Protein AF-A0A0G4MS57-F1 (afdb_monomer_lite)

Structure (mmCIF, N/CA/C/O backbone):
data_AF-A0A0G4MS57-F1
#
_entry.id   AF-A0A0G4MS57-F1
#
loop_
_atom_site.group_PDB
_atom_site.id
_atom_site.type_symbol
_atom_site.label_atom_id
_atom_site.label_alt_id
_atom_site.label_comp_id
_atom_site.label_asym_id
_atom_site.label_entity_id
_atom_site.label_seq_id
_atom_site.pdbx_PDB_ins_code
_atom_site.Cartn_x
_atom_site.Cartn_y
_atom_site.Cartn_z
_atom_site.occupancy
_atom_site.B_iso_or_equiv
_atom_site.auth_seq_id
_atom_site.auth_comp_id
_atom_site.auth_asym_id
_atom_site.auth_atom_id
_atom_site.pdbx_PDB_model_num
ATOM 1 N N . MET A 1 1 ? -1.516 9.752 10.581 1.00 82.62 1 MET A N 1
ATOM 2 C CA . MET A 1 1 ? -1.748 8.297 10.414 1.00 82.62 1 MET A CA 1
ATOM 3 C C . MET A 1 1 ? -3.076 7.768 10.976 1.00 82.62 1 MET A C 1
ATOM 5 O O . MET A 1 1 ? -3.556 6.782 10.439 1.00 82.62 1 MET A O 1
ATOM 9 N N . SER A 1 2 ? -3.714 8.384 11.987 1.00 88.38 2 SER A N 1
ATOM 10 C CA . SER A 1 2 ? -5.034 7.919 12.487 1.00 88.38 2 SER A CA 1
ATOM 11 C C . SER A 1 2 ? -6.117 7.859 11.391 1.00 88.38 2 SER A C 1
ATOM 13 O O . SER A 1 2 ? -6.813 6.856 11.263 1.00 88.38 2 SER A O 1
ATOM 15 N N . ALA A 1 3 ? -6.165 8.864 10.508 1.00 93.44 3 ALA A N 1
ATOM 16 C CA . ALA A 1 3 ? -7.071 8.879 9.356 1.00 93.44 3 ALA A CA 1
ATOM 17 C C . ALA A 1 3 ? -6.923 7.645 8.444 1.00 93.44 3 ALA A C 1
ATOM 19 O O . ALA A 1 3 ? -7.926 7.084 8.017 1.00 93.44 3 ALA A O 1
ATOM 20 N N . PHE A 1 4 ? -5.691 7.173 8.216 1.00 94.94 4 PHE A N 1
ATOM 21 C CA . PHE A 1 4 ? -5.435 5.966 7.424 1.00 94.94 4 PHE A CA 1
ATOM 22 C C . PHE A 1 4 ? -6.069 4.729 8.075 1.00 94.94 4 PHE A C 1
ATOM 24 O O . PHE A 1 4 ? -6.747 3.961 7.403 1.00 94.94 4 PHE A O 1
ATOM 31 N N . SER A 1 5 ? -5.921 4.571 9.396 1.00 94.62 5 SER A N 1
ATOM 32 C CA . SER A 1 5 ? -6.549 3.468 10.139 1.00 94.62 5 SER A CA 1
ATOM 33 C C . SER A 1 5 ? -8.075 3.481 10.002 1.00 94.62 5 SER A C 1
ATOM 35 O O . SER A 1 5 ? -8.683 2.457 9.694 1.00 94.62 5 SER A O 1
ATOM 37 N N . HIS A 1 6 ? -8.702 4.650 10.159 1.00 95.44 6 HIS A N 1
ATOM 38 C CA . HIS A 1 6 ? -10.154 4.779 10.038 1.00 95.44 6 HIS A CA 1
ATOM 39 C C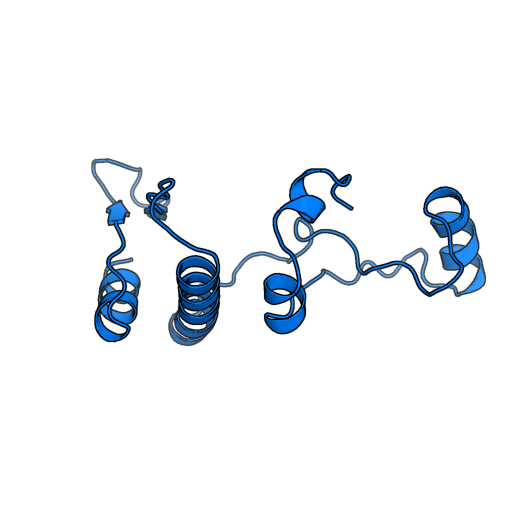 . HIS A 1 6 ? -10.659 4.485 8.620 1.00 95.44 6 HIS A C 1
ATOM 41 O O . HIS A 1 6 ? -11.668 3.799 8.464 1.00 95.44 6 HIS A O 1
ATOM 47 N N . GLU A 1 7 ? -9.964 4.961 7.586 1.00 96.69 7 GLU A N 1
ATOM 48 C CA . GLU A 1 7 ? -10.337 4.699 6.192 1.00 96.69 7 GLU A CA 1
ATOM 49 C C . GLU A 1 7 ? -10.201 3.221 5.802 1.00 96.69 7 GLU A C 1
ATOM 51 O O . GLU A 1 7 ? -11.058 2.686 5.090 1.00 96.69 7 GLU A O 1
ATOM 56 N N . MET A 1 8 ? -9.177 2.536 6.317 1.00 96.44 8 MET A N 1
ATOM 57 C CA . MET A 1 8 ? -9.014 1.091 6.131 1.00 96.44 8 MET A CA 1
ATOM 58 C C . MET A 1 8 ? -10.089 0.302 6.893 1.00 96.44 8 MET A C 1
ATOM 60 O O . MET A 1 8 ? -10.681 -0.631 6.345 1.00 96.44 8 MET A O 1
ATOM 64 N N . LEU A 1 9 ? -10.438 0.725 8.114 1.00 95.94 9 LEU A N 1
ATOM 65 C CA . LEU A 1 9 ? -11.482 0.076 8.909 1.00 95.94 9 LEU A CA 1
ATOM 66 C C . LEU A 1 9 ? -12.873 0.197 8.264 1.00 95.94 9 LEU A C 1
ATOM 68 O O . LEU A 1 9 ? -13.640 -0.769 8.283 1.00 95.94 9 LEU A O 1
ATOM 72 N N . LYS A 1 10 ? -13.193 1.336 7.630 1.00 96.38 10 LYS A N 1
ATOM 73 C CA . LYS A 1 10 ? -14.425 1.497 6.827 1.00 96.38 10 LYS A CA 1
ATOM 74 C C . LYS A 1 10 ? -14.517 0.452 5.710 1.00 96.38 10 LYS A C 1
ATOM 76 O O . LYS A 1 10 ? -15.595 -0.080 5.458 1.00 96.38 10 LYS A O 1
ATOM 81 N N . ARG A 1 11 ? -13.376 0.089 5.118 1.00 95.81 11 ARG A N 1
ATOM 82 C CA . ARG A 1 11 ? -13.232 -0.964 4.096 1.00 95.81 11 ARG A CA 1
ATOM 83 C C . ARG A 1 11 ? -13.121 -2.375 4.681 1.00 95.81 11 ARG A C 1
ATOM 85 O O . ARG A 1 11 ? -12.901 -3.326 3.935 1.00 95.81 11 ARG A O 1
ATOM 92 N N . LYS A 1 12 ? -13.321 -2.528 5.996 1.00 96.12 12 LYS A N 1
ATOM 93 C CA . LYS A 1 12 ? -13.217 -3.786 6.756 1.00 96.12 12 LYS A CA 1
ATOM 94 C C . LYS A 1 12 ? -11.816 -4.405 6.730 1.00 96.12 12 LYS A C 1
ATOM 96 O O . LYS A 1 12 ? -11.685 -5.622 6.767 1.00 96.12 12 LYS A O 1
ATOM 101 N N . ILE A 1 13 ? -10.780 -3.568 6.690 1.00 95.62 13 ILE A N 1
ATOM 102 C CA . ILE A 1 13 ? -9.381 -3.994 6.769 1.00 95.62 13 ILE A CA 1
ATOM 103 C C . ILE A 1 13 ? -8.778 -3.428 8.053 1.00 95.62 13 ILE A C 1
ATOM 105 O O . ILE A 1 13 ? -8.728 -2.214 8.250 1.00 95.62 13 ILE A O 1
ATOM 109 N N . ALA A 1 14 ? -8.319 -4.310 8.937 1.00 94.44 14 ALA A N 1
ATOM 110 C CA . ALA A 1 14 ? -7.624 -3.909 10.153 1.00 94.44 14 ALA A CA 1
ATOM 111 C C . ALA A 1 14 ? -6.133 -3.695 9.858 1.00 94.44 14 ALA A C 1
ATOM 113 O O . ALA A 1 14 ? -5.468 -4.578 9.322 1.00 94.44 14 ALA A O 1
ATOM 114 N N . VAL A 1 15 ? -5.600 -2.527 10.223 1.00 94.31 15 VAL A N 1
ATOM 115 C CA . VAL A 1 15 ? -4.186 -2.177 10.023 1.00 94.31 15 VAL A CA 1
ATOM 116 C C . VAL A 1 15 ? -3.576 -1.639 11.309 1.00 94.31 15 VAL A C 1
ATOM 118 O O . VAL A 1 15 ? -4.230 -0.934 12.078 1.00 94.31 15 VAL A O 1
ATOM 121 N N . VAL A 1 16 ? -2.298 -1.941 11.537 1.00 93.56 16 VAL A N 1
ATOM 122 C CA . VAL A 1 16 ? -1.559 -1.398 12.679 1.00 93.56 16 VAL A CA 1
ATOM 123 C C . VAL A 1 16 ? -0.911 -0.088 12.260 1.00 93.56 16 VAL A C 1
ATOM 125 O O . VAL A 1 16 ? -0.052 -0.059 11.381 1.00 93.56 16 VAL A O 1
ATOM 128 N N . VAL A 1 17 ? -1.291 1.007 12.910 1.00 93.69 17 VAL A N 1
ATOM 129 C CA . VAL A 1 17 ? -0.606 2.294 12.777 1.00 93.69 17 VAL A CA 1
ATOM 130 C C . VAL A 1 17 ? 0.341 2.473 13.954 1.00 93.69 17 VAL A C 1
ATOM 132 O O . VAL A 1 17 ? -0.068 2.359 15.106 1.00 93.69 17 VAL A O 1
ATOM 135 N N . VAL A 1 18 ? 1.603 2.784 13.662 1.00 94.00 18 VAL A N 1
ATOM 136 C CA . VAL A 1 18 ? 2.647 3.003 14.665 1.00 94.00 18 VAL A CA 1
ATOM 137 C C . VAL A 1 18 ? 3.054 4.476 14.665 1.00 94.00 18 VAL A C 1
ATOM 139 O O . VAL A 1 18 ? 3.312 5.060 13.610 1.00 94.00 18 VAL A O 1
ATOM 142 N N . GLY A 1 19 ? 3.103 5.071 15.855 1.00 92.00 19 GLY A N 1
ATOM 143 C CA . GLY A 1 19 ? 3.565 6.437 16.095 1.00 92.00 19 GLY A CA 1
ATOM 144 C C . GLY A 1 19 ? 4.421 6.526 17.360 1.00 92.00 19 GLY A C 1
ATOM 145 O O . GLY A 1 19 ? 4.801 5.506 17.938 1.00 92.00 19 GLY A O 1
ATOM 146 N N . TYR A 1 20 ? 4.722 7.749 17.797 1.00 91.88 20 TYR A N 1
ATOM 147 C CA . TYR A 1 20 ? 5.425 7.997 19.059 1.00 91.88 20 TYR A CA 1
ATOM 148 C C . TYR A 1 20 ? 4.683 7.334 20.241 1.00 91.88 20 TYR A C 1
ATOM 150 O O . TYR A 1 20 ? 3.457 7.452 20.298 1.00 91.88 20 TYR A O 1
ATOM 158 N N . PRO A 1 21 ? 5.368 6.638 21.174 1.00 93.75 21 PRO A N 1
ATOM 159 C CA . PRO A 1 21 ? 6.826 6.554 21.364 1.00 93.75 21 PRO A CA 1
ATOM 160 C C . PRO A 1 21 ? 7.536 5.424 20.596 1.00 93.75 21 PRO A C 1
ATOM 162 O O . PRO A 1 21 ? 8.759 5.353 20.616 1.00 93.75 21 PRO A O 1
ATOM 165 N N . ALA A 1 22 ? 6.808 4.541 19.908 1.00 93.44 22 ALA A N 1
ATOM 166 C CA . ALA A 1 22 ? 7.401 3.383 19.230 1.00 93.44 22 ALA A CA 1
ATOM 167 C C . ALA A 1 22 ? 8.234 3.752 17.983 1.00 93.44 22 ALA A C 1
ATOM 169 O O . ALA A 1 22 ? 9.112 2.995 17.571 1.00 93.44 22 ALA A O 1
ATOM 170 N N . THR A 1 23 ? 7.971 4.911 17.375 1.00 93.62 23 THR A N 1
ATOM 171 C CA . THR A 1 23 ? 8.772 5.503 16.289 1.00 93.62 23 THR A CA 1
ATOM 172 C C . THR A 1 23 ? 8.942 7.009 16.514 1.00 93.62 23 THR A C 1
ATOM 174 O O . THR A 1 23 ? 8.029 7.626 17.071 1.00 93.62 23 THR A O 1
ATOM 177 N N . PRO A 1 24 ? 10.031 7.646 16.034 1.00 93.31 24 PRO A N 1
ATOM 178 C CA . PRO A 1 24 ? 10.150 9.107 16.020 1.00 93.31 24 PRO A CA 1
ATOM 179 C C . PRO A 1 24 ? 8.928 9.786 15.389 1.00 93.31 24 PRO A C 1
ATOM 181 O O . PRO A 1 24 ? 8.346 9.247 14.442 1.00 93.31 24 PRO A O 1
ATOM 184 N N . LEU A 1 25 ? 8.573 10.980 15.877 1.00 88.88 25 LEU A N 1
ATOM 185 C CA . LEU A 1 25 ? 7.336 11.691 15.519 1.00 88.88 25 LEU A CA 1
ATOM 186 C C . LEU A 1 25 ? 7.138 11.847 13.998 1.00 88.88 25 LEU A C 1
ATOM 188 O O . LEU A 1 25 ? 6.039 11.635 13.495 1.00 88.88 25 LEU A O 1
ATOM 192 N N . ILE A 1 26 ? 8.216 12.138 13.265 1.00 91.25 26 ILE A N 1
ATOM 193 C CA . ILE A 1 26 ? 8.210 12.342 11.804 1.00 91.25 26 ILE A CA 1
ATOM 194 C C . ILE A 1 26 ? 8.172 11.045 10.982 1.00 91.25 26 ILE A C 1
ATOM 196 O O . ILE A 1 26 ? 8.055 11.087 9.764 1.00 91.25 26 ILE A O 1
ATOM 200 N N . SER A 1 27 ? 8.299 9.887 11.630 1.00 90.62 27 SER A N 1
ATOM 201 C CA . SER A 1 27 ? 8.474 8.580 10.977 1.00 90.62 27 SER A CA 1
ATOM 202 C C . SER A 1 27 ? 7.342 7.598 11.289 1.00 90.62 27 SER A C 1
ATOM 204 O O . SER A 1 27 ? 7.523 6.378 11.229 1.00 90.62 27 SER A O 1
ATOM 206 N N . SER A 1 28 ? 6.166 8.129 11.643 1.00 91.62 28 SER A N 1
ATOM 207 C CA . SER A 1 28 ? 4.959 7.322 11.827 1.00 91.62 28 SER A CA 1
ATOM 208 C C . SER A 1 28 ? 4.638 6.539 10.554 1.00 91.62 28 SER A C 1
ATOM 210 O O . SER A 1 28 ? 4.747 7.081 9.454 1.00 91.62 28 SER A O 1
ATOM 212 N N . ARG A 1 29 ? 4.219 5.281 10.693 1.00 93.06 29 ARG A N 1
ATOM 213 C CA . ARG A 1 29 ? 4.026 4.362 9.561 1.00 93.06 29 ARG A CA 1
ATOM 214 C C . ARG A 1 29 ? 2.915 3.355 9.826 1.00 93.06 29 ARG A C 1
ATOM 216 O O . ARG A 1 29 ? 2.576 3.085 10.977 1.00 93.06 29 ARG A O 1
ATOM 223 N N . ALA A 1 30 ? 2.358 2.794 8.759 1.00 93.62 30 ALA A N 1
ATOM 224 C CA . ALA A 1 30 ? 1.494 1.622 8.845 1.00 93.62 30 ALA A CA 1
ATOM 225 C C . ALA A 1 30 ? 2.364 0.356 8.804 1.00 93.62 30 ALA A C 1
ATOM 227 O O . ALA A 1 30 ? 3.327 0.286 8.042 1.00 93.62 30 ALA A O 1
ATOM 228 N N . ARG A 1 31 ? 2.046 -0.635 9.640 1.00 93.94 31 ARG A N 1
ATOM 229 C CA . ARG A 1 31 ? 2.689 -1.951 9.661 1.00 93.94 31 ARG A CA 1
ATOM 230 C C . ARG A 1 31 ? 1.680 -2.993 9.193 1.00 93.94 31 ARG A C 1
ATOM 232 O O . ARG A 1 31 ? 0.691 -3.245 9.878 1.00 93.94 31 ARG A O 1
ATOM 239 N N . PHE A 1 32 ? 1.956 -3.608 8.048 1.00 93.31 32 PHE A N 1
ATOM 240 C CA . PHE A 1 32 ? 1.179 -4.736 7.544 1.00 93.31 32 PHE A CA 1
ATOM 241 C C . PHE A 1 32 ? 1.737 -6.039 8.119 1.00 93.31 32 PHE A C 1
ATOM 243 O O . PHE A 1 32 ? 2.924 -6.333 7.982 1.00 93.31 32 PHE A O 1
ATOM 250 N N . CYS A 1 33 ? 0.882 -6.796 8.800 1.00 92.50 33 CYS A N 1
ATOM 251 C CA . CYS A 1 33 ? 1.226 -8.086 9.387 1.00 92.50 33 CYS A CA 1
ATOM 252 C C . CYS A 1 33 ? 0.674 -9.192 8.486 1.00 92.50 33 CYS A C 1
ATOM 254 O O . CYS A 1 33 ? -0.466 -9.616 8.650 1.00 92.50 33 CYS A O 1
ATOM 256 N N . VAL A 1 34 ? 1.477 -9.622 7.517 1.00 92.06 34 VAL A N 1
ATOM 257 C CA . VAL A 1 34 ? 1.097 -10.670 6.563 1.00 92.06 34 VAL A CA 1
ATOM 258 C C . VAL A 1 34 ? 1.412 -12.042 7.160 1.00 92.06 34 VAL A C 1
ATOM 260 O O . VAL A 1 34 ? 2.436 -12.227 7.816 1.00 92.06 34 VAL A O 1
ATOM 263 N N . SER A 1 35 ? 0.525 -13.007 6.941 1.00 94.12 35 SER A N 1
ATOM 264 C CA . SER A 1 35 ? 0.667 -14.401 7.376 1.00 94.12 35 SER A CA 1
ATOM 265 C C . SER A 1 35 ? 0.264 -15.348 6.247 1.00 94.12 35 SER A C 1
ATOM 267 O O . SER A 1 35 ? -0.413 -14.926 5.311 1.00 94.12 35 SER A O 1
ATOM 269 N N . SER A 1 36 ? 0.612 -16.632 6.363 1.00 94.25 36 SER A N 1
ATOM 270 C CA . SER A 1 36 ? 0.243 -17.673 5.389 1.00 94.25 36 SER A CA 1
ATOM 271 C C . SER A 1 36 ? -1.265 -17.908 5.243 1.00 94.25 36 SER A C 1
ATOM 273 O O . SER A 1 36 ? -1.676 -18.593 4.315 1.00 94.25 36 SER A O 1
ATOM 275 N N . ALA A 1 37 ? -2.086 -17.363 6.146 1.00 95.38 37 ALA A N 1
ATOM 276 C CA . ALA A 1 37 ? -3.541 -17.453 6.064 1.00 95.38 37 ALA A CA 1
ATOM 277 C C . ALA A 1 37 ? -4.150 -16.462 5.060 1.00 95.38 37 ALA A C 1
ATOM 279 O O . ALA A 1 37 ? -5.292 -16.653 4.653 1.00 95.38 37 ALA A O 1
ATOM 280 N N . HIS A 1 38 ? -3.416 -15.415 4.676 1.00 93.44 38 HIS A N 1
ATOM 281 C CA . HIS A 1 38 ? -3.905 -14.459 3.691 1.00 93.44 38 HIS A CA 1
ATOM 282 C C . HIS A 1 38 ? -3.764 -15.039 2.287 1.00 93.44 38 HIS A C 1
ATOM 284 O O . HIS A 1 38 ? -2.698 -15.534 1.913 1.00 93.44 38 HIS A O 1
ATOM 290 N N . ASN A 1 39 ? -4.834 -14.954 1.507 1.00 93.50 39 ASN A N 1
ATOM 291 C CA . ASN A 1 39 ? -4.843 -15.400 0.118 1.00 93.50 39 ASN A CA 1
ATOM 292 C C . ASN A 1 39 ? -4.554 -14.232 -0.849 1.00 93.50 39 ASN A C 1
ATOM 294 O O . ASN A 1 39 ? -4.332 -13.089 -0.439 1.00 93.50 39 ASN A O 1
ATOM 298 N N . LYS A 1 40 ? -4.519 -14.529 -2.153 1.00 91.38 40 LYS A N 1
ATOM 299 C CA . LYS A 1 40 ? -4.290 -13.518 -3.197 1.00 91.38 40 LYS A CA 1
ATOM 300 C C . LYS A 1 40 ? -5.393 -12.457 -3.209 1.00 91.38 40 LYS A C 1
ATOM 302 O O . LYS A 1 40 ? -5.071 -11.280 -3.305 1.00 91.38 40 LYS A O 1
ATOM 307 N N . ASP A 1 41 ? -6.649 -12.852 -3.023 1.00 93.75 41 ASP A N 1
ATOM 308 C CA . ASP A 1 41 ? -7.787 -11.928 -3.026 1.00 93.75 41 ASP A CA 1
ATOM 309 C C . ASP A 1 41 ? -7.711 -10.927 -1.859 1.00 93.75 41 ASP A C 1
ATOM 311 O O . ASP A 1 41 ? -7.995 -9.741 -2.032 1.00 93.75 41 ASP A O 1
ATOM 315 N N . ASP A 1 42 ? -7.264 -11.373 -0.680 1.00 94.56 42 ASP A N 1
ATOM 316 C CA . ASP A 1 42 ? -7.020 -10.511 0.480 1.00 94.56 42 ASP A CA 1
ATOM 317 C C . ASP A 1 42 ? -5.937 -9.471 0.173 1.00 94.56 42 ASP A C 1
ATOM 319 O O . ASP A 1 42 ? -6.077 -8.295 0.521 1.00 94.56 42 ASP A O 1
ATOM 323 N N . MET A 1 43 ? -4.854 -9.899 -0.484 1.00 93.25 43 MET A N 1
ATOM 324 C CA . MET A 1 43 ? -3.755 -9.017 -0.881 1.00 93.25 43 MET A CA 1
ATOM 325 C C . MET A 1 43 ? -4.200 -8.014 -1.946 1.00 93.25 43 MET A C 1
ATOM 327 O O . MET A 1 43 ? -3.892 -6.829 -1.834 1.00 93.25 43 MET A O 1
ATOM 331 N N . ASP A 1 44 ? -4.980 -8.453 -2.927 1.00 94.31 44 ASP A N 1
ATOM 332 C CA . ASP A 1 44 ? -5.489 -7.609 -4.007 1.00 94.31 44 ASP A CA 1
ATOM 333 C C . ASP A 1 44 ? -6.440 -6.539 -3.475 1.00 94.31 44 ASP A C 1
ATOM 335 O O . ASP A 1 44 ? -6.293 -5.348 -3.766 1.00 94.31 44 ASP A O 1
ATOM 339 N N . ARG A 1 45 ? -7.356 -6.946 -2.591 1.00 95.38 45 ARG A N 1
ATOM 340 C CA . ARG A 1 45 ? -8.247 -6.031 -1.879 1.00 95.38 45 ARG A CA 1
ATOM 341 C C . ARG A 1 45 ? -7.470 -5.028 -1.026 1.00 95.38 45 ARG A C 1
ATOM 343 O O . ARG A 1 45 ? -7.834 -3.851 -0.984 1.00 95.38 45 ARG A O 1
ATOM 350 N N . LEU A 1 46 ? -6.421 -5.474 -0.332 1.00 95.31 46 LEU A N 1
ATOM 351 C CA . LEU A 1 46 ? -5.563 -4.604 0.471 1.00 95.31 46 LEU A CA 1
ATOM 352 C C . LEU A 1 46 ? -4.856 -3.558 -0.396 1.00 95.31 46 LEU A C 1
ATOM 354 O O . LEU A 1 46 ? -4.851 -2.380 -0.040 1.00 95.31 46 LEU A O 1
ATOM 358 N N . LEU A 1 47 ? -4.267 -3.976 -1.517 1.00 93.88 47 LEU A N 1
ATOM 359 C CA . LEU A 1 47 ? -3.546 -3.093 -2.432 1.00 93.88 47 LEU A CA 1
ATOM 360 C C . LEU A 1 47 ? -4.474 -2.033 -3.027 1.00 93.88 47 LEU A C 1
ATOM 362 O O . LEU A 1 47 ? -4.134 -0.850 -3.005 1.00 93.88 47 LEU A O 1
ATOM 366 N N . GLN A 1 48 ? -5.670 -2.430 -3.464 1.00 94.94 48 GLN A N 1
ATOM 367 C CA . GLN A 1 48 ? -6.661 -1.500 -3.996 1.00 94.94 48 GLN A CA 1
ATOM 368 C C . GLN A 1 48 ? -7.127 -0.487 -2.940 1.00 94.94 48 GLN A C 1
ATOM 370 O O . GLN A 1 48 ? -7.166 0.713 -3.202 1.00 94.94 48 GLN A O 1
ATOM 375 N N . ALA A 1 49 ? -7.387 -0.940 -1.710 1.00 95.75 49 ALA A N 1
ATOM 376 C CA . ALA A 1 49 ? -7.738 -0.045 -0.611 1.00 95.75 49 ALA A CA 1
ATOM 377 C C . ALA A 1 49 ? -6.608 0.947 -0.280 1.00 95.75 49 ALA A C 1
ATOM 379 O O . ALA A 1 49 ? -6.870 2.129 -0.062 1.00 95.75 49 ALA A O 1
ATOM 380 N N . CYS A 1 50 ? -5.351 0.495 -0.259 1.00 93.94 50 CYS A N 1
ATOM 381 C CA . CYS A 1 50 ? -4.196 1.363 -0.029 1.00 93.94 50 CYS A CA 1
ATOM 382 C C . CYS A 1 50 ? -4.045 2.433 -1.117 1.00 93.94 50 CYS A C 1
ATOM 384 O O . CYS A 1 50 ? -3.680 3.566 -0.804 1.00 93.94 50 CYS A O 1
ATOM 386 N N . ASP A 1 51 ? -4.331 2.090 -2.372 1.00 92.88 51 ASP A N 1
ATOM 387 C CA . ASP A 1 51 ? -4.273 3.012 -3.505 1.00 92.88 51 ASP A CA 1
ATOM 388 C C . ASP A 1 51 ? -5.334 4.111 -3.394 1.00 92.88 51 ASP A C 1
ATOM 390 O O . ASP A 1 51 ? -4.991 5.294 -3.427 1.00 92.88 51 ASP A O 1
ATOM 394 N N . GLU A 1 52 ? -6.587 3.735 -3.132 1.00 94.19 52 GLU A N 1
ATOM 395 C CA . GLU A 1 52 ? -7.687 4.682 -2.916 1.00 94.19 52 GLU A CA 1
ATOM 396 C C . GLU A 1 52 ? -7.434 5.599 -1.715 1.00 94.19 52 GLU A C 1
ATOM 398 O O . GLU A 1 52 ? -7.566 6.820 -1.801 1.00 94.19 52 GLU A O 1
ATOM 403 N N . VAL A 1 53 ? -7.068 5.021 -0.567 1.00 95.19 53 VAL A N 1
ATOM 404 C CA . VAL A 1 53 ? -6.819 5.788 0.661 1.00 95.19 53 VAL A CA 1
ATOM 405 C C . VAL A 1 53 ? -5.585 6.672 0.502 1.00 95.19 53 VAL A C 1
ATOM 407 O O . VAL A 1 53 ? -5.560 7.793 1.013 1.00 95.19 53 VAL A O 1
ATOM 410 N N . GLY A 1 54 ? -4.579 6.198 -0.233 1.00 92.75 54 GLY A N 1
ATOM 411 C CA . GLY A 1 54 ? -3.403 6.973 -0.597 1.00 92.75 54 GLY A CA 1
ATOM 412 C C . GLY A 1 54 ? -3.754 8.215 -1.415 1.00 92.75 54 GLY A C 1
ATOM 413 O O . GLY A 1 54 ? -3.171 9.268 -1.163 1.00 92.75 54 GLY A O 1
ATOM 414 N N . ASP A 1 55 ? -4.724 8.125 -2.327 1.00 92.00 55 ASP A N 1
ATOM 415 C CA . ASP A 1 55 ? -5.219 9.286 -3.076 1.00 92.00 55 ASP A CA 1
ATOM 416 C C . ASP A 1 55 ? -6.065 10.211 -2.201 1.00 92.00 55 ASP A C 1
ATOM 418 O O . ASP A 1 55 ? -5.829 11.416 -2.179 1.00 92.00 55 ASP A O 1
ATOM 422 N N . ILE A 1 56 ? -6.999 9.676 -1.412 1.00 94.94 56 ILE A N 1
ATOM 423 C CA . ILE A 1 56 ? -7.867 10.488 -0.540 1.00 94.94 56 ILE A CA 1
ATOM 424 C C . ILE A 1 56 ? -7.039 11.303 0.460 1.00 94.94 56 ILE A C 1
ATOM 426 O O . ILE A 1 56 ? -7.291 12.487 0.673 1.00 94.94 56 ILE A O 1
ATOM 430 N N . LEU A 1 57 ? -6.045 10.667 1.082 1.00 93.56 57 LEU A N 1
ATOM 431 C CA . LEU A 1 57 ? -5.205 11.284 2.107 1.00 93.56 57 LEU A CA 1
ATOM 432 C C . LEU A 1 57 ? -3.940 11.941 1.537 1.00 93.56 57 LEU A C 1
ATOM 434 O O . LEU A 1 57 ? -3.130 12.442 2.316 1.00 93.56 57 LEU A O 1
ATOM 438 N N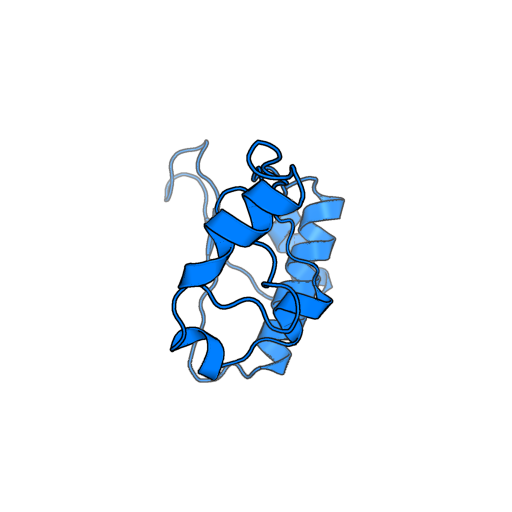 . GLN A 1 58 ? -3.766 11.933 0.209 1.00 91.19 58 GLN A N 1
ATOM 439 C CA . GLN A 1 58 ? -2.615 12.511 -0.494 1.00 91.19 58 GLN A CA 1
ATOM 440 C C . GLN A 1 58 ? -1.265 11.992 0.040 1.00 91.19 58 GLN A C 1
ATOM 442 O O . GLN A 1 58 ? -0.335 12.757 0.269 1.00 91.19 58 GLN A O 1
ATOM 447 N N . LEU A 1 59 ? -1.155 10.677 0.262 1.00 89.69 59 LEU A N 1
ATOM 448 C CA . LEU A 1 59 ? 0.019 10.029 0.872 1.00 89.69 59 LEU A CA 1
ATOM 449 C C . LEU A 1 59 ? 1.041 9.486 -0.146 1.00 89.69 59 LEU A C 1
ATOM 451 O O . LEU A 1 59 ? 2.083 8.954 0.243 1.00 89.69 59 LEU A O 1
ATOM 455 N N . LYS A 1 60 ? 0.769 9.595 -1.451 1.00 87.31 60 LYS A N 1
ATOM 456 C CA . LYS A 1 60 ? 1.621 9.061 -2.529 1.00 87.31 60 LYS A CA 1
ATOM 457 C C . LYS A 1 60 ? 2.762 10.026 -2.886 1.00 87.31 60 LYS A C 1
ATOM 459 O O . LYS A 1 60 ? 2.781 10.614 -3.962 1.00 87.31 60 LYS A O 1
ATOM 464 N N . PHE A 1 61 ? 3.722 10.182 -1.973 1.00 81.31 61 PHE A N 1
ATOM 465 C CA . PHE A 1 61 ? 4.858 11.107 -2.135 1.00 81.31 61 PHE A CA 1
ATOM 466 C C . PHE A 1 61 ? 6.047 10.534 -2.920 1.00 81.31 61 PHE A C 1
ATOM 468 O O . PHE A 1 61 ? 6.942 11.282 -3.311 1.00 81.31 61 PHE A O 1
ATOM 475 N N . ALA A 1 62 ? 6.105 9.213 -3.117 1.00 76.12 62 ALA A N 1
ATOM 476 C CA . ALA A 1 62 ? 7.228 8.578 -3.797 1.00 76.12 62 ALA A CA 1
ATOM 477 C C . ALA A 1 62 ? 7.316 9.039 -5.260 1.00 76.12 62 ALA A C 1
ATOM 479 O O . ALA A 1 62 ? 6.318 9.068 -5.978 1.00 76.12 62 ALA A O 1
ATOM 480 N N . THR A 1 63 ? 8.531 9.341 -5.721 1.00 67.88 63 THR A N 1
ATOM 481 C CA . THR A 1 63 ? 8.790 9.776 -7.102 1.00 67.88 63 THR A CA 1
ATOM 482 C C . THR A 1 63 ? 8.565 8.670 -8.131 1.00 67.88 63 THR A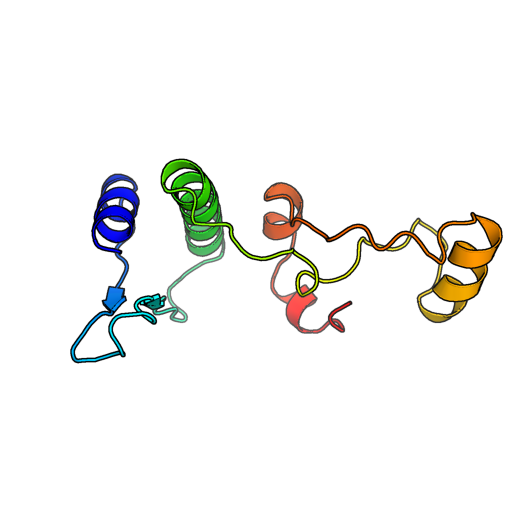 C 1
ATOM 484 O O . THR A 1 63 ? 8.614 8.952 -9.317 1.00 67.88 63 THR A O 1
ATOM 487 N N . GLY A 1 64 ? 8.345 7.422 -7.705 1.00 65.38 64 GLY A N 1
ATOM 488 C CA . GLY A 1 64 ? 8.207 6.265 -8.590 1.00 65.38 64 GLY A CA 1
ATOM 489 C C . GLY A 1 64 ? 9.536 5.739 -9.132 1.00 65.38 64 GLY A C 1
ATOM 490 O O . GLY A 1 64 ? 9.565 4.668 -9.709 1.00 65.38 64 GLY A O 1
ATOM 491 N N . ILE A 1 65 ? 10.664 6.419 -8.899 1.00 61.97 65 ILE A N 1
ATOM 492 C CA . ILE A 1 65 ? 11.977 6.037 -9.460 1.00 61.97 65 ILE A CA 1
ATOM 493 C C . ILE A 1 65 ? 12.436 4.650 -8.976 1.00 61.97 65 ILE A C 1
ATOM 495 O O . ILE A 1 65 ? 13.044 3.902 -9.731 1.00 61.97 65 ILE A O 1
ATOM 499 N N . ALA A 1 66 ? 12.100 4.278 -7.738 1.00 61.69 66 ALA A N 1
ATOM 500 C CA . ALA A 1 66 ? 12.355 2.943 -7.191 1.00 61.69 66 ALA A CA 1
ATOM 501 C C . ALA A 1 66 ? 11.281 1.903 -7.579 1.00 61.69 66 ALA A C 1
ATOM 503 O O . ALA A 1 66 ? 11.333 0.770 -7.112 1.00 61.69 66 ALA A O 1
ATOM 504 N N . GLY A 1 67 ? 10.294 2.297 -8.391 1.00 61.28 67 GLY A N 1
ATOM 505 C CA . GLY A 1 67 ? 9.157 1.476 -8.796 1.00 61.28 67 GLY A CA 1
ATOM 506 C C . GLY A 1 67 ? 9.475 0.434 -9.870 1.00 61.28 67 GLY A C 1
ATOM 507 O O . GLY A 1 67 ? 8.626 -0.376 -10.200 1.00 61.28 67 GLY A O 1
ATOM 508 N N . GLY A 1 68 ? 10.689 0.412 -10.405 1.00 64.19 68 GLY A N 1
ATOM 509 C CA . GLY A 1 68 ? 11.062 -0.549 -11.438 1.00 64.19 68 GLY A CA 1
ATOM 510 C C . GLY A 1 68 ? 10.595 -0.161 -12.843 1.00 64.19 68 GLY A C 1
ATOM 511 O O . GLY A 1 68 ? 9.517 0.403 -13.023 1.00 64.19 68 GLY A O 1
ATOM 512 N N . ALA A 1 69 ? 11.453 -0.362 -13.842 1.00 69.88 69 ALA A N 1
ATOM 513 C CA . ALA A 1 69 ? 11.279 0.190 -15.182 1.00 69.88 69 ALA A CA 1
ATOM 514 C C . ALA A 1 69 ? 10.073 -0.403 -15.937 1.00 69.88 69 ALA A C 1
ATOM 516 O O . ALA A 1 69 ? 9.709 -1.563 -15.750 1.00 69.88 69 ALA A O 1
ATOM 517 N N . GLU A 1 70 ? 9.491 0.381 -16.858 1.00 74.12 70 GLU A N 1
ATOM 518 C CA . GLU A 1 70 ? 8.433 -0.110 -17.755 1.00 74.12 70 GLU A CA 1
ATOM 519 C C . GLU A 1 70 ? 8.892 -1.382 -18.504 1.00 74.12 70 GLU A C 1
ATOM 521 O O . GLU A 1 70 ? 10.071 -1.475 -18.885 1.00 74.12 70 GLU A O 1
ATOM 526 N N . PRO A 1 71 ? 7.992 -2.362 -18.731 1.00 74.44 71 PRO A N 1
ATOM 527 C CA . PRO A 1 71 ? 8.306 -3.576 -19.480 1.00 74.44 71 PRO A CA 1
ATOM 528 C C . PRO A 1 71 ? 8.938 -3.270 -20.840 1.00 74.44 71 PRO A C 1
ATOM 530 O O . PRO A 1 71 ? 8.630 -2.257 -21.471 1.00 74.44 71 PRO A O 1
ATOM 533 N N . LEU A 1 72 ? 9.843 -4.141 -21.291 1.00 74.94 72 LEU A N 1
ATOM 534 C CA . LEU A 1 72 ? 10.412 -4.008 -22.630 1.00 74.94 72 LEU A CA 1
ATOM 535 C C . LEU A 1 72 ? 9.321 -4.219 -23.689 1.00 74.94 72 LEU A C 1
ATOM 537 O O . LEU A 1 72 ? 8.450 -5.068 -23.494 1.00 74.94 72 LEU A O 1
ATOM 541 N N . PRO A 1 73 ? 9.380 -3.490 -24.815 1.00 79.00 73 PRO A N 1
ATOM 542 C CA . PRO A 1 73 ? 8.551 -3.787 -25.975 1.00 79.00 73 PRO A CA 1
ATOM 543 C C . PRO A 1 73 ? 8.778 -5.222 -26.463 1.00 79.00 73 PRO A C 1
ATOM 545 O O . PRO A 1 73 ? 9.881 -5.764 -26.333 1.00 79.00 73 PRO A O 1
ATOM 548 N N . GLU A 1 74 ? 7.751 -5.820 -27.069 1.00 76.31 74 GLU A N 1
ATOM 549 C CA . GLU A 1 74 ? 7.840 -7.168 -27.634 1.00 76.31 74 GLU A CA 1
ATOM 550 C C . GLU A 1 74 ? 9.026 -7.285 -28.609 1.00 76.31 74 GLU A C 1
ATOM 552 O O . GLU A 1 74 ? 9.168 -6.499 -29.546 1.00 76.31 74 GLU A O 1
ATOM 557 N N . GLY A 1 75 ? 9.899 -8.268 -28.365 1.00 76.88 75 GLY A N 1
ATOM 558 C CA . GLY A 1 75 ? 11.082 -8.547 -29.187 1.00 76.88 75 GLY A CA 1
ATOM 559 C C . GLY A 1 75 ? 12.385 -7.877 -28.735 1.00 76.88 75 GLY A C 1
ATOM 560 O O . GLY A 1 75 ? 13.436 -8.199 -29.286 1.00 76.88 75 GLY A O 1
ATOM 561 N N . VAL A 1 76 ? 12.365 -7.000 -27.723 1.00 79.38 76 VAL A N 1
ATOM 562 C CA . VAL A 1 76 ? 13.587 -6.401 -27.160 1.00 79.38 76 VAL A CA 1
ATOM 563 C C . VAL A 1 76 ? 14.068 -7.232 -25.972 1.00 79.38 76 VAL A C 1
ATOM 565 O O . VAL A 1 76 ? 13.353 -7.390 -24.983 1.00 79.38 76 VAL A O 1
ATOM 568 N N . THR A 1 77 ? 15.288 -7.764 -26.049 1.00 80.06 77 THR A N 1
ATOM 569 C CA . THR A 1 77 ? 15.909 -8.462 -24.915 1.00 80.06 77 THR A CA 1
ATOM 570 C C . THR A 1 77 ? 16.484 -7.464 -23.900 1.00 80.06 77 THR A C 1
ATOM 572 O O . THR A 1 77 ? 16.830 -6.340 -24.280 1.00 80.06 77 THR A O 1
ATOM 575 N N . PRO A 1 78 ? 16.636 -7.846 -22.616 1.00 75.88 78 PRO A N 1
ATOM 576 C CA . PRO A 1 78 ? 17.281 -7.001 -21.604 1.00 75.88 78 PRO A CA 1
ATOM 577 C C . PRO A 1 78 ? 18.669 -6.498 -22.015 1.00 75.88 78 PRO A C 1
ATOM 579 O O . PRO A 1 78 ? 19.049 -5.373 -21.699 1.00 75.88 78 PRO A O 1
ATOM 582 N N . GLU A 1 79 ? 19.418 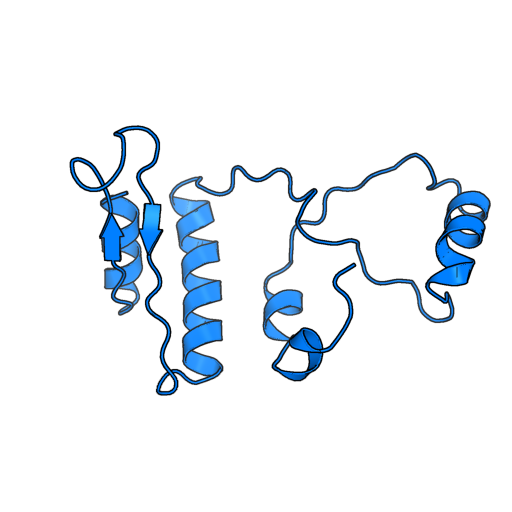-7.308 -22.759 1.00 79.56 79 GLU A N 1
ATOM 583 C CA . GLU A 1 79 ? 20.754 -6.972 -23.245 1.00 79.56 79 GLU A CA 1
ATOM 584 C C . GLU A 1 79 ? 20.711 -5.946 -24.393 1.00 79.56 79 GLU A C 1
ATOM 586 O O . GLU A 1 79 ? 21.583 -5.080 -24.472 1.00 79.56 79 GLU A O 1
ATOM 591 N N . GLY A 1 80 ? 19.676 -5.995 -25.243 1.00 80.94 80 GLY A N 1
ATOM 592 C CA . GLY A 1 80 ? 19.465 -5.080 -26.374 1.00 80.94 80 GLY A CA 1
ATOM 593 C C . GLY A 1 80 ? 18.768 -3.763 -26.011 1.00 80.94 80 GLY A C 1
ATOM 594 O O . GLY A 1 80 ? 18.624 -2.878 -26.857 1.00 80.94 80 GLY A O 1
ATOM 595 N N . GLU A 1 81 ? 18.351 -3.590 -24.754 1.00 78.75 81 GLU A N 1
ATOM 596 C CA . GLU A 1 81 ? 17.602 -2.417 -24.293 1.00 78.75 81 GLU A CA 1
ATOM 597 C C . GLU A 1 81 ? 18.341 -1.097 -24.554 1.00 78.75 81 GLU A C 1
ATOM 599 O O . GLU A 1 81 ? 17.735 -0.121 -25.002 1.00 78.75 81 GLU A O 1
ATOM 604 N N . LYS A 1 82 ? 19.652 -1.048 -24.280 1.00 80.50 82 LYS A N 1
ATOM 605 C CA . LYS A 1 82 ? 20.460 0.166 -24.485 1.00 80.50 82 LYS A CA 1
ATOM 606 C C . LYS A 1 82 ? 20.481 0.590 -25.951 1.00 80.50 82 LYS A C 1
ATOM 608 O O . LYS A 1 82 ? 20.350 1.777 -26.246 1.00 80.50 82 LYS A O 1
ATOM 613 N N . GLU A 1 83 ? 20.633 -0.372 -26.854 1.00 83.12 83 GLU A N 1
ATOM 614 C CA . GLU A 1 83 ? 20.667 -0.124 -28.296 1.00 83.12 83 GLU A CA 1
ATOM 615 C C . GLU A 1 83 ? 19.297 0.325 -28.804 1.00 83.12 83 GLU A C 1
ATOM 617 O O . GLU A 1 83 ? 19.207 1.320 -29.524 1.00 83.12 83 GLU A O 1
ATOM 622 N N . TRP A 1 84 ? 18.222 -0.322 -28.342 1.00 82.25 84 TRP A N 1
ATOM 623 C CA . TRP A 1 84 ? 16.853 0.075 -28.663 1.00 82.25 84 TRP A CA 1
ATOM 624 C C . TRP A 1 84 ? 16.533 1.494 -28.167 1.00 82.25 84 TRP A C 1
ATOM 626 O O . TRP A 1 84 ? 16.013 2.312 -28.926 1.00 82.25 84 TRP A O 1
ATOM 636 N N . ARG A 1 85 ? 16.893 1.839 -26.923 1.00 78.88 85 ARG A N 1
ATOM 637 C CA . ARG A 1 85 ? 16.673 3.191 -26.374 1.00 78.88 85 ARG A CA 1
ATOM 638 C C . ARG A 1 85 ? 17.427 4.265 -27.149 1.00 78.88 85 ARG A C 1
ATOM 640 O O . ARG A 1 85 ? 16.873 5.342 -27.371 1.00 78.88 85 ARG A O 1
ATOM 647 N N . ARG A 1 86 ? 18.659 3.971 -27.578 1.00 81.44 86 ARG A N 1
ATOM 648 C CA . ARG A 1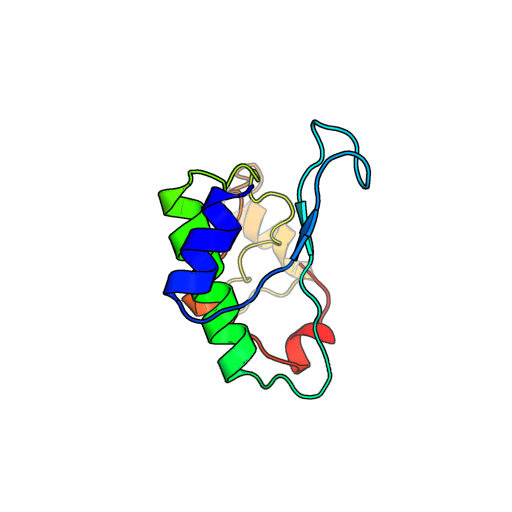 86 ? 19.455 4.867 -28.424 1.00 81.44 86 ARG A CA 1
ATOM 649 C C . ARG A 1 86 ? 18.816 5.047 -29.800 1.00 81.44 86 ARG A C 1
ATOM 651 O O . ARG A 1 86 ? 18.669 6.179 -30.247 1.00 81.44 86 ARG A O 1
ATOM 658 N N . ALA A 1 87 ? 18.393 3.957 -30.441 1.00 82.81 87 ALA A N 1
ATOM 659 C CA . ALA A 1 87 ? 17.758 3.989 -31.760 1.00 82.81 87 ALA A CA 1
ATOM 660 C C . ALA A 1 87 ? 16.436 4.780 -31.771 1.00 82.81 87 ALA A C 1
ATOM 662 O O . ALA A 1 87 ? 16.117 5.423 -32.766 1.00 82.81 87 ALA A O 1
ATOM 663 N N . ASN A 1 88 ? 15.696 4.774 -30.658 1.00 81.75 88 ASN A N 1
ATOM 664 C CA . ASN A 1 88 ? 14.429 5.497 -30.513 1.00 81.75 88 ASN A CA 1
ATOM 665 C C . ASN A 1 88 ? 14.574 6.899 -29.884 1.00 81.75 88 ASN A C 1
ATOM 667 O O . ASN A 1 88 ? 13.570 7.571 -29.660 1.00 81.75 88 ASN A O 1
ATOM 671 N N . GLY A 1 89 ? 15.794 7.351 -29.565 1.00 76.31 89 GLY A N 1
ATOM 672 C CA . GLY A 1 89 ? 16.030 8.678 -28.981 1.00 76.31 89 GLY A CA 1
ATOM 673 C C . GLY A 1 89 ? 15.499 8.864 -27.549 1.00 76.31 89 GLY A C 1
ATOM 674 O O . GLY A 1 89 ? 15.279 9.994 -27.123 1.00 76.31 89 GLY A O 1
ATOM 675 N N . ILE A 1 90 ? 15.295 7.776 -26.795 1.00 73.06 90 ILE A N 1
ATOM 676 C CA . ILE A 1 90 ? 14.681 7.779 -25.447 1.00 73.06 90 ILE A CA 1
ATOM 677 C C . ILE A 1 90 ? 15.749 7.704 -24.333 1.00 73.06 90 ILE A C 1
ATOM 679 O O . ILE A 1 90 ? 15.431 7.694 -23.149 1.00 73.06 90 ILE A O 1
ATOM 683 N N . GLU A 1 91 ? 17.042 7.681 -24.680 1.00 65.56 91 GLU A N 1
ATOM 684 C CA . GLU A 1 91 ? 18.160 7.449 -23.743 1.00 65.56 91 GLU A CA 1
ATOM 685 C C . GLU A 1 91 ? 18.187 8.418 -22.537 1.00 65.56 91 GLU A C 1
ATOM 687 O O . GLU A 1 91 ? 18.612 8.026 -21.452 1.00 65.56 91 GLU A O 1
ATOM 692 N N . ALA A 1 92 ? 17.669 9.643 -22.689 1.00 59.84 92 ALA A N 1
ATOM 693 C CA . ALA A 1 92 ? 17.642 10.668 -21.638 1.00 59.84 92 ALA A CA 1
ATOM 694 C C . ALA A 1 92 ? 16.285 10.831 -20.918 1.00 59.84 92 ALA A C 1
ATOM 696 O O . ALA A 1 92 ? 16.193 11.587 -19.949 1.00 59.84 92 ALA A O 1
ATOM 697 N N . VAL A 1 93 ? 15.222 10.153 -21.367 1.00 67.31 93 VAL A N 1
ATOM 698 C CA . VAL A 1 93 ? 13.872 10.324 -20.805 1.00 67.31 93 VAL A CA 1
ATOM 699 C C . VAL A 1 93 ? 13.625 9.257 -19.742 1.00 67.31 93 VAL A C 1
ATOM 701 O O . VAL A 1 93 ? 13.100 8.179 -20.014 1.00 67.31 93 VAL A O 1
ATOM 704 N N . VAL A 1 94 ? 13.996 9.558 -18.496 1.00 64.94 94 VAL A N 1
ATOM 705 C CA . VAL A 1 94 ? 13.612 8.731 -17.344 1.00 64.94 94 VAL A CA 1
ATOM 706 C C . VAL A 1 94 ? 12.182 9.089 -16.960 1.00 64.94 94 VAL A C 1
ATOM 708 O O . VAL A 1 94 ? 11.941 10.049 -16.231 1.00 64.94 94 VAL A O 1
ATOM 711 N N . LYS A 1 95 ? 11.218 8.323 -17.471 1.00 69.50 95 LYS A N 1
ATOM 712 C CA . LYS A 1 95 ? 9.828 8.405 -17.023 1.00 69.50 95 LYS A CA 1
ATOM 713 C C . LYS A 1 95 ? 9.711 7.654 -15.693 1.00 69.50 95 LYS A C 1
ATOM 715 O O . LYS A 1 95 ? 9.962 6.449 -15.679 1.00 69.50 95 LYS A O 1
ATOM 720 N N . PRO A 1 96 ? 9.368 8.320 -14.577 1.00 61.25 96 PRO A N 1
ATOM 721 C CA . PRO A 1 96 ? 9.231 7.627 -13.311 1.00 61.25 96 PRO A CA 1
ATOM 722 C C . PRO A 1 96 ? 8.024 6.685 -13.381 1.00 61.25 96 PRO A C 1
ATOM 724 O O . PRO A 1 96 ? 6.917 7.141 -13.688 1.00 61.25 96 PRO A O 1
ATOM 727 N N . PRO A 1 97 ? 8.211 5.387 -13.124 1.00 60.47 97 PRO A N 1
ATOM 728 C CA . PRO A 1 97 ? 7.119 4.438 -13.176 1.00 60.47 97 PRO A CA 1
ATOM 729 C C . PRO A 1 97 ? 6.163 4.712 -12.013 1.00 60.47 97 PRO A C 1
ATOM 731 O O . PRO A 1 97 ? 6.541 4.723 -10.841 1.00 60.47 97 PRO A O 1
ATOM 734 N N . ARG A 1 98 ? 4.894 4.953 -12.345 1.00 70.44 98 ARG A N 1
ATOM 735 C CA . ARG A 1 98 ? 3.790 4.763 -11.406 1.00 70.44 98 ARG A CA 1
ATOM 736 C C . ARG A 1 98 ? 3.189 3.414 -11.738 1.00 70.44 98 ARG A C 1
ATOM 738 O O . ARG A 1 98 ? 2.742 3.210 -12.862 1.00 70.44 98 ARG A O 1
ATOM 745 N N . TRP A 1 99 ? 3.209 2.500 -10.780 1.00 76.50 99 TRP A N 1
ATOM 746 C CA . TRP A 1 99 ? 2.537 1.224 -10.946 1.00 76.50 99 TRP A CA 1
ATOM 747 C C . TRP A 1 99 ? 1.045 1.456 -11.167 1.00 76.50 99 TRP A C 1
ATOM 749 O O . TRP A 1 99 ? 0.384 2.062 -10.321 1.00 76.50 99 TRP A O 1
ATOM 759 N N . ASN A 1 100 ? 0.505 0.973 -12.286 1.00 81.69 100 ASN A N 1
ATOM 760 C CA . ASN A 1 100 ? -0.941 0.921 -12.434 1.00 81.69 100 ASN A CA 1
ATOM 761 C C . ASN A 1 100 ? -1.465 -0.247 -11.610 1.00 81.69 100 ASN A C 1
ATOM 763 O O . ASN A 1 100 ? -0.902 -1.340 -11.654 1.00 81.69 100 ASN A O 1
ATOM 767 N N . MET A 1 101 ? -2.589 -0.049 -10.921 1.00 86.12 101 MET A N 1
ATOM 768 C CA . MET A 1 101 ? -3.188 -1.102 -10.100 1.00 86.12 101 MET A CA 1
ATOM 769 C C . MET A 1 101 ? -3.415 -2.396 -10.894 1.00 86.12 101 MET A C 1
ATOM 771 O O . MET A 1 101 ? -3.078 -3.473 -10.423 1.00 86.12 101 MET A O 1
ATOM 775 N N . LYS A 1 102 ? -3.907 -2.297 -12.135 1.00 88.44 102 LYS A N 1
ATOM 776 C CA . LYS A 1 102 ? -4.122 -3.465 -13.008 1.00 88.44 102 LYS A CA 1
ATOM 777 C C . LYS A 1 102 ? -2.846 -4.272 -13.236 1.00 88.44 102 LYS A C 1
ATOM 779 O O . LYS A 1 102 ? -2.896 -5.496 -13.181 1.00 88.44 102 LYS A O 1
ATOM 784 N N . ASP A 1 103 ? -1.732 -3.579 -13.450 1.00 85.19 103 ASP A N 1
ATOM 785 C CA . ASP A 1 103 ? -0.443 -4.217 -13.688 1.00 85.19 103 ASP A CA 1
ATOM 786 C C . ASP A 1 103 ? 0.008 -4.920 -12.408 1.00 85.19 103 ASP A C 1
ATOM 788 O O . ASP A 1 103 ? 0.321 -6.101 -12.456 1.00 85.19 103 ASP A O 1
ATOM 792 N N . ILE A 1 104 ? -0.065 -4.260 -11.243 1.00 86.44 104 ILE A N 1
ATOM 793 C CA . ILE A 1 104 ? 0.288 -4.872 -9.947 1.00 86.44 104 ILE A CA 1
ATOM 794 C C . ILE A 1 104 ? -0.521 -6.150 -9.703 1.00 86.44 104 ILE A C 1
ATOM 796 O O . ILE A 1 104 ? 0.048 -7.181 -9.357 1.00 86.44 104 ILE A O 1
ATOM 800 N N . LEU A 1 105 ? -1.841 -6.091 -9.893 1.00 89.12 105 LEU A N 1
ATOM 801 C CA . LEU A 1 105 ? -2.738 -7.209 -9.601 1.00 89.12 105 LEU A CA 1
ATOM 802 C C . LEU A 1 105 ? -2.524 -8.407 -10.538 1.00 89.12 105 LEU A C 1
ATOM 804 O O . LEU A 1 105 ? -2.777 -9.541 -10.126 1.00 89.12 105 LEU A O 1
ATOM 808 N N . ALA A 1 106 ? -2.041 -8.166 -11.763 1.00 88.69 106 ALA A N 1
ATOM 809 C CA . ALA A 1 106 ? -1.684 -9.217 -12.714 1.00 88.69 106 ALA A CA 1
ATOM 810 C C . ALA A 1 106 ? -0.440 -10.017 -12.288 1.00 88.69 106 ALA A C 1
ATOM 812 O O . ALA A 1 106 ? -0.291 -11.165 -12.708 1.00 88.69 106 ALA A O 1
ATOM 813 N N . HIS A 1 107 ? 0.423 -9.447 -11.441 1.00 86.31 107 HIS A N 1
ATOM 814 C CA . HIS A 1 107 ? 1.576 -10.161 -10.900 1.00 86.31 107 HIS A CA 1
ATOM 815 C C . HIS A 1 107 ? 1.144 -11.108 -9.765 1.00 86.31 107 HIS A C 1
ATOM 817 O O . HIS A 1 107 ? 0.204 -10.867 -9.001 1.00 86.31 107 HIS A O 1
ATOM 823 N N . GLY A 1 108 ? 1.858 -12.218 -9.646 1.00 85.56 108 GLY A N 1
ATOM 824 C CA . GLY A 1 108 ? 1.672 -13.259 -8.652 1.00 85.56 108 GLY A CA 1
ATOM 825 C C . GLY A 1 108 ? 2.997 -13.796 -8.109 1.00 85.56 108 GLY A C 1
ATOM 826 O O . GLY A 1 108 ? 4.018 -13.119 -8.026 1.00 85.56 108 GLY A O 1
ATOM 827 N N . VAL A 1 109 ? 2.977 -15.053 -7.669 1.00 86.06 109 VAL A N 1
ATOM 828 C CA . VAL A 1 109 ? 4.104 -15.640 -6.923 1.00 86.06 109 VAL A CA 1
ATOM 829 C C . VAL A 1 109 ? 5.336 -15.865 -7.804 1.00 86.06 109 VAL A C 1
ATOM 831 O O . VAL A 1 109 ? 6.458 -15.789 -7.306 1.00 86.06 109 VAL A O 1
ATOM 834 N N . GLN A 1 110 ? 5.166 -16.144 -9.100 1.00 86.25 110 GLN A N 1
ATOM 835 C CA . GLN A 1 110 ? 6.314 -16.398 -9.982 1.00 86.25 110 GLN A CA 1
ATOM 836 C C . GLN A 1 110 ? 7.154 -15.140 -10.214 1.00 86.25 110 GLN A C 1
ATOM 838 O O . GLN A 1 110 ? 8.369 -15.253 -10.351 1.00 86.25 110 GLN A O 1
ATOM 843 N N . ASP A 1 111 ? 6.545 -13.956 -10.154 1.00 83.94 111 ASP A N 1
ATOM 844 C CA . ASP A 1 111 ? 7.238 -12.681 -10.336 1.00 83.94 111 ASP A CA 1
ATOM 845 C C . ASP A 1 111 ? 8.308 -12.445 -9.268 1.00 83.94 111 ASP A C 1
ATOM 847 O O . ASP A 1 111 ? 9.377 -11.925 -9.569 1.00 83.94 111 ASP A O 1
ATOM 851 N N . SER A 1 112 ? 8.096 -12.956 -8.049 1.00 81.19 112 SER A N 1
ATOM 852 C CA . SER A 1 112 ? 9.101 -12.930 -6.973 1.00 81.19 112 SER A CA 1
ATOM 853 C C . SER A 1 112 ? 10.396 -13.688 -7.295 1.00 81.19 112 SER A C 1
ATOM 855 O O . SER A 1 112 ? 11.416 -13.472 -6.642 1.00 81.19 112 SER A O 1
ATOM 857 N N . LYS A 1 113 ? 10.367 -14.585 -8.287 1.00 85.44 113 LYS A N 1
ATOM 858 C CA . LYS A 1 113 ? 11.535 -15.356 -8.735 1.00 85.44 113 LYS A CA 1
ATOM 859 C C . LYS A 1 113 ? 12.267 -14.680 -9.891 1.00 85.44 113 LYS A C 1
ATOM 861 O O . LYS A 1 113 ? 13.362 -15.113 -10.247 1.00 85.44 113 LYS A O 1
ATOM 866 N N . MET A 1 114 ? 11.663 -13.660 -10.495 1.00 78.75 114 MET A N 1
ATOM 867 C CA . MET A 1 114 ? 12.257 -12.900 -11.585 1.00 78.75 114 MET A CA 1
ATOM 868 C C . MET A 1 114 ? 13.126 -11.770 -11.031 1.00 78.75 114 MET A C 1
ATOM 870 O O . MET A 1 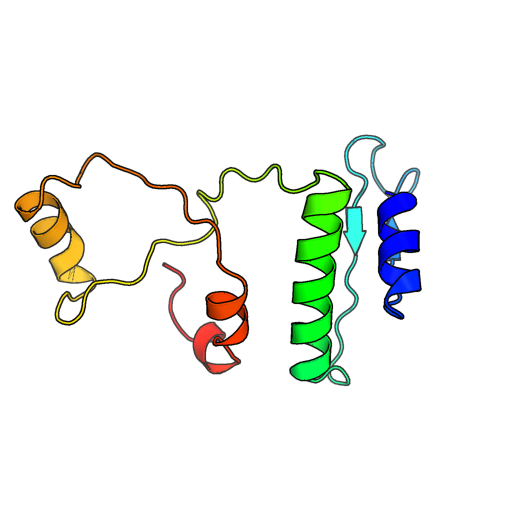114 ? 12.962 -11.320 -9.897 1.00 78.75 114 MET A O 1
ATOM 874 N N . ARG A 1 115 ? 14.101 -11.314 -11.823 1.00 74.50 115 ARG A N 1
ATOM 875 C CA . ARG A 1 115 ? 14.913 -10.156 -11.436 1.00 74.50 115 ARG A CA 1
ATOM 876 C C . ARG A 1 115 ? 14.040 -8.906 -11.481 1.00 74.50 115 ARG A C 1
ATOM 878 O O . ARG A 1 115 ? 13.406 -8.647 -12.500 1.00 74.50 115 ARG A O 1
ATOM 885 N N . LEU A 1 116 ? 14.055 -8.137 -10.392 1.00 67.94 116 LEU A N 1
ATOM 886 C CA . LEU A 1 116 ? 13.480 -6.796 -10.365 1.00 67.94 116 LEU A CA 1
ATOM 887 C C . LEU A 1 116 ? 14.179 -5.943 -11.431 1.00 67.94 116 LEU A C 1
ATOM 889 O O . LEU A 1 116 ? 15.409 -5.968 -11.536 1.00 67.94 116 LEU A O 1
ATOM 893 N N . ARG A 1 117 ? 13.389 -5.218 -12.213 1.00 63.81 117 ARG A N 1
ATOM 894 C CA . ARG A 1 117 ? 13.837 -4.290 -13.249 1.00 63.81 117 ARG A CA 1
ATOM 895 C C . ARG A 1 117 ? 13.221 -2.935 -12.978 1.00 63.81 117 ARG A C 1
ATOM 897 O O . ARG A 1 117 ? 12.100 -2.940 -12.441 1.00 63.81 117 ARG A O 1
#

Foldseek 3Di:
DVLLQVLCVVLVHHWDWDAPPVDDHVPTDIDDDDDPVDDLVNVLSVVVSCVVSCVVVVVPPDQLQVVFDDDDDPPADPVCVCVVCVVVVNNPPDDRDDDDSVNVSPDDDVVVVDDGD

Secondary structure (DSSP, 8-state):
-HHHHHHHHHTT---EEE-TTTS-GGG-EEE----TT--HHHHHHHHHHHHHHHHHTT-----SGGG-PPPPPTT--TTTHHHHHHHTT-TT--PPPPPPHHHHHH--TGGGGSPP-

Radius of gyration: 18.17 Å; chains: 1; bounding box: 35×30×53 Å

pLDDT: mean 84.99, std 10.56, range [59.84, 96.69]

Organism: Verticillium longisporum (NCBI:txid100787)

Sequence (117 aa):
MSAFSHEMLKRKIAVVVVGYPATPLISSRARFCVSSAHNKDDMDRLLQACDEVGDILQLKFATGIAGGAEPLPEGVTPEGEKEWRRANGIEAVVKPPRWNMKDILAHGVQDSKMRLR

InterPro domains:
  IPR015422 Pyridoxal phosphate-dependent transferase, small domain [G3DSA:3.90.1150.10] (1-62)
  IPR015424 Pyridoxal phosphate-dependent transferase [SSF53383] (3-55)
  IPR050087 8-amino-7-oxononanoate synthase class-II [PTHR13693] (2-53)